Protein AF-A0A954G040-F1 (afdb_monomer_lite)

Secondary structure (DSSP, 8-state):
---------------------------------SSPEEEEEEEPPP-SSSTTS-TT-HHHHHHHHHHHHHTSTTTTTEEEEEE-SSS-SSGGGGTT-SEEEEES-GGGSGGGPPPGGGSSHHHHHHHHHHHHTT-EEEEE-

Sequence (141 aa):
MKLIVPFCTMLFLSLLCVAPLQAVDPPQKKKATSAPRKIVLIAGPKSHGPVGNGIHDYPWSVKLLKVMLDNSNVKDKVRVEYHLEGWPEDPNTLNDADTIMVISDGRDGDKFAEAPHFGNAEHLQQIQRQIDRGCGFLTFH

Structure (mmCIF, N/CA/C/O backbone):
data_AF-A0A954G040-F1
#
_entry.id   AF-A0A954G040-F1
#
loop_
_atom_site.group_PDB
_atom_site.id
_atom_site.type_symbol
_atom_site.label_atom_id
_atom_site.label_alt_id
_atom_site.label_comp_id
_atom_site.label_asym_id
_atom_site.label_entity_id
_atom_site.label_seq_id
_atom_site.pdbx_PDB_ins_code
_atom_site.Cartn_x
_atom_site.Cartn_y
_atom_site.Cartn_z
_atom_site.occupancy
_atom_site.B_iso_or_equiv
_atom_site.auth_seq_id
_atom_site.auth_comp_id
_atom_site.auth_asym_id
_atom_site.auth_atom_id
_atom_site.pdbx_PDB_model_num
ATOM 1 N N . MET A 1 1 ? -11.873 -83.897 -27.188 1.00 44.75 1 MET A N 1
ATOM 2 C CA . MET A 1 1 ? -11.149 -83.442 -25.982 1.00 44.75 1 MET A CA 1
ATOM 3 C C . MET A 1 1 ? -11.621 -82.027 -25.680 1.00 44.75 1 MET A C 1
ATOM 5 O O . MET A 1 1 ? -11.468 -81.163 -26.530 1.00 44.75 1 MET A O 1
ATOM 9 N N . LYS A 1 2 ? -12.341 -81.841 -24.568 1.00 46.38 2 LYS A N 1
ATOM 10 C CA . LYS A 1 2 ? -12.867 -80.549 -24.097 1.00 46.38 2 LYS A CA 1
ATOM 11 C C . LYS A 1 2 ? -11.699 -79.666 -23.648 1.00 46.38 2 LYS A C 1
ATOM 13 O O . LYS A 1 2 ? -10.858 -80.181 -22.924 1.00 46.38 2 LYS A O 1
ATOM 18 N N . LEU A 1 3 ? -11.706 -78.369 -23.958 1.00 48.78 3 LEU A N 1
ATOM 19 C CA . LEU A 1 3 ? -11.217 -77.370 -23.006 1.00 48.78 3 LEU A CA 1
ATOM 20 C C . LEU A 1 3 ? -11.938 -76.033 -23.212 1.00 48.78 3 LEU A C 1
ATOM 22 O O . LEU A 1 3 ? -11.907 -75.424 -24.275 1.00 48.78 3 LEU A O 1
ATOM 26 N N . ILE A 1 4 ? -12.640 -75.662 -22.152 1.00 55.16 4 ILE A N 1
ATOM 27 C CA . ILE A 1 4 ? -13.336 -74.409 -21.898 1.00 55.16 4 ILE A CA 1
ATOM 28 C C . ILE A 1 4 ? -12.270 -73.362 -21.558 1.00 55.16 4 ILE A C 1
ATOM 30 O O . ILE A 1 4 ? -11.395 -73.652 -20.745 1.00 55.16 4 ILE A O 1
ATOM 34 N N . VAL A 1 5 ? -12.364 -72.150 -22.105 1.00 52.34 5 VAL A N 1
ATOM 35 C CA . VAL A 1 5 ? -11.677 -70.978 -21.540 1.00 52.34 5 VAL A CA 1
ATOM 36 C C . VAL A 1 5 ? -12.753 -69.967 -21.147 1.00 52.34 5 VAL A C 1
ATOM 38 O O . VAL A 1 5 ? -13.535 -69.562 -22.010 1.00 52.34 5 VAL A O 1
ATOM 41 N N . PRO A 1 6 ? -12.863 -69.605 -19.857 1.00 56.09 6 PRO A N 1
ATOM 42 C CA . PRO A 1 6 ? -13.904 -68.719 -19.389 1.00 56.09 6 PRO A CA 1
ATOM 43 C C . PRO A 1 6 ? -13.521 -67.256 -19.611 1.00 56.09 6 PRO A C 1
ATOM 45 O O . PRO A 1 6 ? -12.386 -66.822 -19.423 1.00 56.09 6 PRO A O 1
ATOM 48 N N . PHE A 1 7 ? -14.553 -66.524 -19.996 1.00 57.12 7 PHE A N 1
ATOM 49 C CA . PHE A 1 7 ? -14.767 -65.094 -19.855 1.00 57.12 7 PHE A CA 1
ATOM 50 C C . PHE A 1 7 ? -14.107 -64.539 -18.572 1.00 57.12 7 PHE A C 1
ATOM 52 O O . PHE A 1 7 ? -14.596 -64.768 -17.468 1.00 57.12 7 PHE A O 1
ATOM 59 N N . CYS A 1 8 ? -12.985 -63.826 -18.705 1.00 50.88 8 CYS A N 1
ATOM 60 C CA . CYS A 1 8 ? -12.381 -63.072 -17.606 1.00 50.88 8 CYS A CA 1
ATOM 61 C C . CYS A 1 8 ? -12.746 -61.599 -17.791 1.00 50.88 8 CYS A C 1
ATOM 63 O O . CYS A 1 8 ? -12.044 -60.831 -18.447 1.00 50.88 8 CYS A O 1
ATOM 65 N N . THR A 1 9 ? -13.917 -61.234 -17.278 1.00 54.81 9 THR A N 1
ATOM 66 C CA . THR A 1 9 ? -14.392 -59.855 -17.198 1.00 54.81 9 THR A CA 1
ATOM 67 C C . THR A 1 9 ? -13.450 -59.082 -16.273 1.00 54.81 9 THR A C 1
ATOM 69 O O . THR A 1 9 ? -13.527 -59.217 -15.053 1.00 54.81 9 THR A O 1
ATOM 72 N N . MET A 1 10 ? -12.536 -58.285 -16.830 1.00 55.03 10 MET A N 1
ATOM 73 C CA . MET A 1 10 ? -11.779 -57.299 -16.054 1.00 55.03 10 MET A CA 1
ATOM 74 C C . MET A 1 10 ? -12.745 -56.203 -15.590 1.00 55.03 10 MET A C 1
ATOM 76 O O . MET A 1 10 ? -13.032 -55.249 -16.311 1.00 55.03 10 MET A O 1
ATOM 80 N N . LEU A 1 11 ? -13.278 -56.357 -14.380 1.00 54.22 11 LEU A N 1
ATOM 81 C CA . LEU A 1 11 ? -14.012 -55.309 -13.686 1.00 54.22 11 LEU A CA 1
ATOM 82 C C . LEU A 1 11 ? -12.984 -54.312 -13.122 1.00 54.22 11 LEU A C 1
ATOM 84 O O . LEU A 1 11 ? -12.459 -54.497 -12.027 1.00 54.22 11 LEU A O 1
ATOM 88 N N . PHE A 1 12 ? -12.659 -53.269 -13.888 1.00 53.88 12 PHE A N 1
ATOM 89 C CA . PHE A 1 12 ? -11.947 -52.102 -13.366 1.00 53.88 12 PHE A CA 1
ATOM 90 C C . PHE A 1 12 ? -12.887 -51.360 -12.409 1.00 53.88 12 PHE A C 1
ATOM 92 O O . PHE A 1 12 ? -13.705 -50.541 -12.823 1.00 53.88 12 PHE A O 1
ATOM 99 N N . LEU A 1 13 ? -12.800 -51.672 -11.115 1.00 53.66 13 LEU A N 1
ATOM 100 C CA . LEU A 1 13 ? -13.445 -50.884 -10.072 1.00 53.66 13 LEU A CA 1
ATOM 101 C C . LEU A 1 13 ? -12.635 -49.591 -9.908 1.00 53.66 13 LEU A C 1
ATOM 103 O O . LEU A 1 13 ? -11.671 -49.532 -9.148 1.00 53.66 13 LEU A O 1
ATOM 107 N N . SER A 1 14 ? -12.988 -48.562 -10.680 1.00 60.44 14 SER A N 1
ATOM 108 C CA . SER A 1 14 ? -12.473 -47.209 -10.493 1.00 60.44 14 SER A CA 1
ATOM 109 C C . SER A 1 14 ? -12.937 -46.703 -9.128 1.00 60.44 14 SER A C 1
ATOM 111 O O . SER A 1 14 ? -14.076 -46.258 -8.970 1.00 60.44 14 SER A O 1
ATOM 113 N N . LEU A 1 15 ? -12.064 -46.806 -8.129 1.00 58.38 15 LEU A N 1
ATOM 114 C CA . LEU A 1 15 ? -12.257 -46.195 -6.824 1.00 58.38 15 LEU A CA 1
ATOM 115 C C . LEU A 1 15 ? -12.157 -44.673 -7.013 1.00 58.38 15 LEU A C 1
ATOM 117 O O . LEU A 1 15 ? -11.077 -44.088 -6.980 1.00 58.38 15 LEU A O 1
ATOM 121 N N . LEU A 1 16 ? -13.293 -44.037 -7.300 1.00 59.12 16 LEU A N 1
ATOM 122 C CA . LEU A 1 16 ? -13.449 -42.589 -7.237 1.00 59.12 16 LEU A CA 1
ATOM 123 C C . LEU A 1 16 ? -13.214 -42.174 -5.780 1.00 59.12 16 LEU A C 1
ATOM 125 O O . LEU A 1 16 ? -14.118 -42.256 -4.950 1.00 59.12 16 LEU A O 1
ATOM 129 N N . CYS A 1 17 ? -11.987 -41.759 -5.461 1.00 53.75 17 CYS A N 1
ATOM 130 C CA . CYS A 1 17 ? -11.694 -41.011 -4.244 1.00 53.75 17 CYS A CA 1
ATOM 131 C C . CYS A 1 17 ? -12.462 -39.688 -4.309 1.00 53.75 17 CYS A C 1
ATOM 133 O O . CYS A 1 17 ? -11.963 -38.682 -4.809 1.00 53.75 17 CYS A O 1
ATOM 135 N N . VAL A 1 18 ? -13.699 -39.696 -3.821 1.00 63.56 18 VAL A N 1
ATOM 136 C CA . VAL A 1 18 ? -14.435 -38.475 -3.509 1.00 63.56 18 VAL A CA 1
ATOM 137 C C . VAL A 1 18 ? -13.768 -37.895 -2.267 1.00 63.56 18 VAL A C 1
ATOM 139 O O . VAL A 1 18 ? -14.082 -38.276 -1.141 1.00 63.56 18 VAL A O 1
ATOM 142 N N . ALA A 1 19 ? -12.780 -37.024 -2.468 1.00 67.00 19 ALA A N 1
ATOM 143 C CA . ALA A 1 19 ? -12.279 -36.193 -1.386 1.00 67.00 19 ALA A CA 1
ATOM 144 C C . ALA A 1 19 ? -13.456 -35.334 -0.889 1.00 67.00 19 ALA A C 1
ATOM 146 O O . ALA A 1 19 ? -14.107 -34.682 -1.713 1.00 67.00 19 ALA A O 1
ATOM 147 N N . PRO A 1 20 ? -13.785 -35.345 0.415 1.00 60.97 20 PRO A N 1
ATOM 148 C CA . PRO A 1 20 ? -14.825 -34.475 0.929 1.00 60.97 20 PRO A CA 1
ATOM 149 C C . PRO A 1 20 ? -14.398 -33.032 0.675 1.00 60.97 20 PRO A C 1
ATOM 151 O O . PRO A 1 20 ? -13.337 -32.594 1.121 1.00 60.97 20 PRO A O 1
ATOM 154 N N . LEU A 1 21 ? -15.231 -32.311 -0.074 1.00 62.34 21 LEU A N 1
ATOM 155 C CA . LEU A 1 21 ? -15.142 -30.870 -0.225 1.00 62.34 21 LEU A CA 1
ATOM 156 C C . LEU A 1 21 ? -15.271 -30.282 1.185 1.00 62.34 21 LEU A C 1
ATOM 158 O O . LEU A 1 21 ? -16.366 -30.254 1.746 1.00 62.34 21 LEU A O 1
ATOM 162 N N . GLN A 1 22 ? -14.148 -29.906 1.800 1.00 63.22 22 GLN A N 1
ATOM 163 C CA . GLN A 1 22 ? -14.182 -29.210 3.079 1.00 63.22 22 GLN A CA 1
ATOM 164 C C . GLN A 1 22 ? -14.928 -27.901 2.844 1.00 63.22 22 GLN A C 1
ATOM 166 O O . GLN A 1 22 ? -14.506 -27.075 2.035 1.00 63.22 22 GLN A O 1
ATOM 171 N N . ALA A 1 23 ? -16.076 -27.752 3.504 1.00 64.50 23 ALA A N 1
ATOM 172 C CA . ALA A 1 23 ? -16.787 -26.491 3.536 1.00 64.50 23 ALA A CA 1
ATOM 173 C C . ALA A 1 23 ? -15.832 -25.458 4.139 1.00 64.50 23 ALA A C 1
ATOM 175 O O . ALA A 1 23 ? -15.458 -25.557 5.306 1.00 64.50 23 ALA A O 1
ATOM 176 N N . VAL A 1 24 ? -15.379 -24.512 3.318 1.00 68.44 24 VAL A N 1
ATOM 177 C CA . VAL A 1 24 ? -14.672 -23.336 3.813 1.00 68.44 24 VAL A CA 1
ATOM 178 C C . VAL A 1 24 ? -15.717 -22.546 4.585 1.00 68.44 24 VAL A C 1
ATOM 180 O O . VAL A 1 24 ? -16.684 -22.063 3.990 1.00 68.44 24 VAL A O 1
ATOM 183 N N . ASP A 1 25 ? -15.572 -22.490 5.909 1.00 69.25 25 ASP A N 1
ATOM 184 C CA . ASP A 1 25 ? -16.459 -21.690 6.745 1.00 69.25 25 ASP A CA 1
ATOM 185 C C . ASP A 1 25 ? -16.505 -20.257 6.192 1.00 69.25 25 ASP A C 1
ATOM 187 O O . ASP A 1 25 ? -15.459 -19.699 5.836 1.00 69.25 25 ASP A O 1
ATOM 191 N N . PRO A 1 26 ? -17.699 -19.644 6.084 1.00 64.38 26 PRO A N 1
ATOM 192 C CA . PRO A 1 26 ? -17.805 -18.279 5.603 1.00 64.38 26 PRO A CA 1
ATOM 193 C C . PRO A 1 26 ? -16.930 -17.377 6.481 1.00 64.38 26 PRO A C 1
ATOM 195 O O . PRO A 1 26 ? -16.914 -17.561 7.705 1.00 64.38 26 PRO A O 1
ATOM 198 N N . PRO A 1 27 ? -16.213 -16.401 5.892 1.00 60.31 27 PRO A N 1
ATOM 199 C CA . PRO A 1 27 ? -15.296 -15.554 6.638 1.00 60.31 27 PRO A CA 1
ATOM 200 C C . PRO A 1 27 ? -16.041 -14.928 7.816 1.00 60.31 27 PRO A C 1
ATOM 202 O O . PRO A 1 27 ? -16.996 -14.162 7.641 1.00 60.31 27 PRO A O 1
ATOM 205 N N . GLN A 1 28 ? -15.639 -15.294 9.036 1.00 60.19 28 GLN A N 1
ATOM 206 C CA . GLN A 1 28 ? -16.231 -14.734 10.241 1.00 60.19 28 GLN A CA 1
ATOM 207 C C . GLN A 1 28 ? -15.992 -13.225 10.221 1.00 60.19 28 GLN A C 1
ATOM 209 O O . GLN A 1 28 ? -14.856 -12.757 10.308 1.00 60.19 28 GLN A O 1
ATOM 214 N N . LYS A 1 29 ? -17.074 -12.442 10.125 1.00 59.47 29 LYS A N 1
ATOM 215 C CA . LYS A 1 29 ? -17.011 -10.992 10.328 1.00 59.47 29 LYS A CA 1
ATOM 216 C C . LYS A 1 29 ? -16.339 -10.731 11.675 1.00 59.47 29 LYS A C 1
ATOM 218 O O . LYS A 1 29 ? -16.904 -11.077 12.714 1.00 59.47 29 LYS A O 1
ATOM 223 N N . LYS A 1 30 ? -15.153 -10.105 11.659 1.00 62.41 30 LYS A N 1
ATOM 224 C CA . LYS A 1 30 ? -14.496 -9.596 12.873 1.00 62.41 30 LYS A CA 1
ATOM 225 C C . LYS A 1 30 ? -15.541 -8.830 13.693 1.00 62.41 30 LYS A C 1
ATOM 227 O O . LYS A 1 30 ? -16.147 -7.881 13.190 1.00 62.41 30 LYS A O 1
ATOM 232 N N . LYS A 1 31 ? -15.755 -9.235 14.952 1.00 62.16 31 LYS A N 1
ATOM 233 C CA . LYS A 1 31 ? -16.508 -8.423 15.919 1.00 62.16 31 LYS A CA 1
ATOM 234 C C . LYS A 1 31 ? -15.866 -7.039 15.970 1.00 62.16 31 LYS A C 1
ATOM 236 O O . LYS A 1 31 ? -14.641 -6.943 16.010 1.00 62.16 31 LYS A O 1
ATOM 241 N N . ALA A 1 32 ? -16.688 -5.991 15.954 1.00 61.41 32 ALA A N 1
ATOM 242 C CA . ALA A 1 32 ? -16.211 -4.620 16.057 1.00 61.41 32 ALA A CA 1
ATOM 243 C C . ALA A 1 32 ? -15.411 -4.465 17.358 1.00 61.41 32 ALA A C 1
ATOM 245 O O . ALA A 1 32 ? -15.965 -4.520 18.455 1.00 61.41 32 ALA A O 1
ATOM 246 N N . THR A 1 33 ? -14.095 -4.346 17.227 1.00 69.75 33 THR A N 1
ATOM 247 C CA . THR A 1 33 ? -13.197 -4.025 18.332 1.00 69.75 33 THR A CA 1
ATOM 248 C C . THR A 1 33 ? -13.297 -2.534 18.627 1.00 69.75 33 THR A C 1
ATOM 250 O O . THR A 1 33 ? -13.499 -1.740 17.712 1.00 69.75 33 THR A O 1
ATOM 253 N N . SER A 1 34 ? -13.107 -2.135 19.884 1.00 77.31 34 SER A N 1
ATOM 254 C CA . SER A 1 34 ? -12.995 -0.716 20.253 1.00 77.31 34 SER A CA 1
ATOM 255 C C . SER A 1 34 ? -11.721 -0.051 19.715 1.00 77.31 34 SER A C 1
ATOM 257 O O . SER A 1 34 ? -11.641 1.172 19.692 1.00 77.31 34 SER A O 1
ATOM 259 N N . ALA A 1 35 ? -10.728 -0.838 19.286 1.00 90.00 35 ALA A N 1
ATOM 260 C CA . ALA A 1 35 ? -9.490 -0.329 18.710 1.00 90.00 35 ALA A CA 1
ATOM 261 C C . ALA A 1 35 ? -9.713 0.301 17.316 1.00 90.00 35 ALA A C 1
ATOM 263 O O . ALA A 1 35 ? -10.474 -0.264 16.518 1.00 90.00 35 ALA A O 1
ATOM 264 N N . PRO A 1 36 ? -9.023 1.415 16.991 1.00 96.06 36 PRO A N 1
ATOM 265 C CA . PRO A 1 36 ? -9.039 2.005 15.655 1.00 96.06 36 PRO A CA 1
ATOM 266 C C . PRO A 1 36 ? -8.622 1.000 14.576 1.00 96.06 36 PRO A C 1
ATOM 268 O O . PRO A 1 36 ? -7.681 0.226 14.759 1.00 96.06 36 PRO A O 1
ATOM 271 N N . ARG A 1 37 ? -9.303 1.036 13.430 1.00 97.50 37 ARG A N 1
ATOM 272 C CA . ARG A 1 37 ? -9.039 0.152 12.288 1.00 97.50 37 ARG A CA 1
ATOM 273 C C . ARG A 1 37 ? -7.721 0.529 11.621 1.00 97.50 37 ARG A C 1
ATOM 275 O O . ARG A 1 37 ? -7.507 1.701 11.309 1.00 97.50 37 ARG A O 1
ATOM 282 N N . LYS A 1 38 ? -6.849 -0.447 11.370 1.00 98.25 38 LYS A N 1
ATOM 283 C CA . LYS A 1 38 ? -5.552 -0.194 10.725 1.00 98.25 38 LYS A CA 1
ATOM 284 C C . LYS A 1 38 ? -5.704 -0.084 9.206 1.00 98.25 38 LYS A C 1
ATOM 286 O O . LYS A 1 38 ? -6.172 -1.028 8.572 1.00 98.25 38 LYS A O 1
ATOM 291 N N . ILE A 1 39 ? -5.262 1.029 8.628 1.00 98.69 39 ILE A N 1
ATOM 292 C CA . ILE A 1 39 ? -5.177 1.236 7.178 1.00 98.69 39 ILE A CA 1
ATOM 293 C C . ILE A 1 39 ? -3.702 1.319 6.791 1.00 98.69 39 ILE A C 1
ATOM 295 O O . ILE A 1 39 ? -2.981 2.176 7.306 1.00 98.69 39 ILE A O 1
ATOM 299 N N . VAL A 1 40 ? -3.276 0.451 5.875 1.00 98.81 40 VAL A N 1
ATOM 300 C CA . VAL A 1 40 ? -1.929 0.472 5.296 1.00 98.81 40 VAL A CA 1
ATOM 301 C C . VAL A 1 40 ? -2.011 0.990 3.867 1.00 98.81 40 VAL A C 1
ATOM 303 O O . VAL A 1 40 ? -2.669 0.386 3.018 1.00 98.81 40 VAL A O 1
ATOM 306 N N . LEU A 1 41 ? -1.350 2.113 3.605 1.00 98.81 41 LEU A N 1
ATOM 307 C CA . LEU A 1 41 ? -1.212 2.686 2.268 1.00 98.81 41 LEU A CA 1
ATOM 308 C C . LEU A 1 41 ? 0.147 2.283 1.680 1.00 98.81 41 LEU A C 1
ATOM 310 O O . LEU A 1 41 ? 1.175 2.439 2.331 1.00 98.81 41 LEU A O 1
ATOM 314 N N . ILE A 1 42 ? 0.173 1.789 0.449 1.00 98.62 42 ILE A N 1
ATOM 315 C CA . ILE A 1 42 ? 1.391 1.375 -0.253 1.00 98.62 42 ILE A CA 1
ATOM 316 C C . ILE A 1 42 ? 1.500 2.228 -1.515 1.00 98.62 42 ILE A C 1
ATOM 318 O O . ILE A 1 42 ? 0.676 2.088 -2.418 1.00 98.62 42 ILE A O 1
ATOM 322 N N . ALA A 1 43 ? 2.485 3.121 -1.574 1.00 97.75 43 ALA A N 1
ATOM 323 C CA . ALA A 1 43 ? 2.748 3.937 -2.754 1.00 97.75 43 ALA A CA 1
ATOM 324 C C . ALA A 1 43 ? 3.755 3.247 -3.675 1.00 97.75 43 ALA A C 1
ATOM 326 O O . ALA A 1 43 ? 4.832 2.863 -3.227 1.00 97.75 43 ALA A O 1
ATOM 327 N N . GLY A 1 44 ? 3.442 3.156 -4.967 1.00 95.38 44 GLY A N 1
ATOM 328 C CA . GLY A 1 44 ? 4.448 2.954 -6.007 1.00 95.38 44 GLY A CA 1
ATOM 329 C C . GLY A 1 44 ? 5.401 4.156 -6.122 1.00 95.38 44 GLY A C 1
ATOM 330 O O . GLY A 1 44 ? 5.189 5.181 -5.467 1.00 95.38 44 GLY A O 1
ATOM 331 N N . PRO A 1 45 ? 6.454 4.055 -6.945 1.00 92.62 45 PRO A N 1
ATOM 332 C CA . PRO A 1 45 ? 7.358 5.172 -7.196 1.00 92.62 45 PRO A CA 1
ATOM 333 C C . PRO A 1 45 ? 6.672 6.265 -8.021 1.00 92.62 45 PRO A C 1
ATOM 335 O O . PRO A 1 45 ? 5.720 6.002 -8.754 1.00 92.62 45 PRO A O 1
ATOM 338 N N . LYS A 1 46 ? 7.187 7.494 -7.963 1.00 91.44 46 LYS A N 1
ATOM 339 C CA . LYS A 1 46 ? 6.789 8.534 -8.921 1.00 91.44 46 LYS A CA 1
ATOM 340 C C . LYS A 1 46 ? 7.155 8.111 -10.349 1.00 91.44 46 LYS A C 1
ATOM 342 O O . LYS A 1 46 ? 8.301 7.738 -10.587 1.00 91.44 46 LYS A O 1
ATOM 347 N N . SER A 1 47 ? 6.240 8.289 -11.303 1.00 89.31 47 SER A N 1
ATOM 348 C CA . SER A 1 47 ? 6.469 7.847 -12.689 1.00 89.31 47 SER A CA 1
ATOM 349 C C . SER A 1 47 ? 6.475 8.933 -13.763 1.00 89.31 47 SER A C 1
ATOM 351 O O . SER A 1 47 ? 7.137 8.752 -14.781 1.00 89.31 47 SER A O 1
ATOM 353 N N . HIS A 1 48 ? 5.803 10.077 -13.567 1.00 87.31 48 HIS A N 1
ATOM 354 C CA . HIS A 1 48 ? 5.626 11.059 -14.650 1.00 87.31 48 HIS A CA 1
ATOM 355 C C . HIS A 1 48 ? 6.182 12.457 -14.360 1.00 87.31 48 HIS A C 1
ATOM 357 O O . HIS A 1 48 ? 5.753 13.170 -13.448 1.00 87.31 48 HIS A O 1
ATOM 363 N N . GLY A 1 49 ? 7.081 12.900 -15.242 1.00 85.69 49 GLY A N 1
ATOM 364 C CA . GLY A 1 49 ? 7.680 14.233 -15.229 1.00 85.69 49 GLY A CA 1
ATOM 365 C C . GLY A 1 49 ? 8.557 14.512 -13.999 1.00 85.69 49 GLY A C 1
ATOM 366 O O . GLY A 1 49 ? 8.847 13.609 -13.214 1.00 85.69 49 GLY A O 1
ATOM 367 N N . PRO A 1 50 ? 9.034 15.756 -13.831 1.00 88.44 50 PRO A N 1
ATOM 368 C CA . PRO A 1 50 ? 9.945 16.091 -12.743 1.00 88.44 50 PRO A CA 1
ATOM 369 C C . PRO A 1 50 ? 9.257 16.014 -11.375 1.00 88.44 50 PRO A C 1
ATOM 371 O O . PRO A 1 50 ? 8.051 16.241 -11.246 1.00 88.44 50 PRO A O 1
ATOM 374 N N . VAL A 1 51 ? 10.042 15.723 -10.334 1.00 86.81 51 VAL A N 1
ATOM 375 C CA . VAL A 1 51 ? 9.601 15.793 -8.931 1.00 86.81 51 VAL A CA 1
ATOM 376 C C . VAL A 1 51 ? 8.968 17.161 -8.656 1.00 86.81 51 VAL A C 1
ATOM 378 O O . VAL A 1 51 ? 9.515 18.192 -9.044 1.00 86.81 51 VAL A O 1
ATOM 381 N N . GLY A 1 52 ? 7.807 17.165 -7.996 1.00 85.19 52 GLY A N 1
ATOM 382 C CA . GLY A 1 52 ? 7.080 18.389 -7.645 1.00 85.19 52 GLY A CA 1
ATOM 383 C C . GLY A 1 52 ? 6.034 18.863 -8.662 1.00 85.19 52 GLY A C 1
ATOM 384 O O . GLY A 1 52 ? 5.341 19.834 -8.380 1.00 85.19 52 GLY A O 1
ATOM 385 N N . ASN A 1 53 ? 5.856 18.186 -9.805 1.00 90.31 53 ASN A N 1
ATOM 386 C CA . ASN A 1 53 ? 4.784 18.516 -10.761 1.00 90.31 53 ASN A CA 1
ATOM 387 C C . ASN A 1 53 ? 3.398 17.942 -10.386 1.00 90.31 53 ASN A C 1
ATOM 389 O O . ASN A 1 53 ? 2.417 18.259 -11.050 1.00 90.31 53 ASN A O 1
ATOM 393 N N . GLY A 1 54 ? 3.321 17.073 -9.370 1.00 84.75 54 GLY A N 1
ATOM 394 C CA . GLY A 1 54 ? 2.082 16.440 -8.898 1.00 84.75 54 GLY A CA 1
ATOM 395 C C . GLY A 1 54 ? 1.487 15.352 -9.804 1.00 84.75 54 GLY A C 1
ATOM 396 O O . GLY A 1 54 ? 0.458 14.782 -9.455 1.00 84.75 54 GLY A O 1
ATOM 397 N N . ILE A 1 55 ? 2.105 15.033 -10.945 1.00 89.94 55 ILE A N 1
ATOM 398 C CA . ILE A 1 55 ? 1.597 14.021 -11.884 1.00 89.94 55 ILE A CA 1
ATOM 399 C C . ILE A 1 55 ? 2.152 12.651 -11.492 1.00 89.94 55 ILE A C 1
ATOM 401 O O . ILE A 1 55 ? 3.372 12.487 -11.405 1.00 89.94 55 ILE A O 1
ATOM 405 N N . HIS A 1 56 ? 1.250 11.691 -11.257 1.00 91.31 56 HIS A N 1
ATOM 406 C CA . HIS A 1 56 ? 1.563 10.309 -10.859 1.00 91.31 56 HIS A CA 1
ATOM 407 C C . HIS A 1 56 ? 2.616 10.276 -9.735 1.00 91.31 56 HIS A C 1
ATOM 409 O O . HIS A 1 56 ? 3.652 9.617 -9.817 1.00 91.31 56 HIS A O 1
ATOM 415 N N . ASP A 1 57 ? 2.386 11.101 -8.709 1.00 94.50 57 ASP A N 1
ATOM 416 C CA . ASP A 1 57 ? 3.221 11.199 -7.513 1.00 94.50 57 ASP A CA 1
ATOM 417 C C . ASP A 1 57 ? 2.521 10.466 -6.361 1.00 94.50 57 ASP A C 1
ATOM 419 O O . ASP A 1 57 ? 1.805 11.039 -5.528 1.00 94.50 57 ASP A O 1
ATOM 423 N N . TYR A 1 58 ? 2.655 9.143 -6.363 1.00 95.44 58 TYR A N 1
ATOM 424 C CA . TYR A 1 58 ? 2.021 8.276 -5.371 1.00 95.44 58 TYR A CA 1
ATOM 425 C C . TYR A 1 58 ? 2.577 8.460 -3.955 1.00 95.44 58 TYR A C 1
ATOM 427 O O . TYR A 1 58 ? 1.769 8.461 -3.018 1.00 95.44 58 TYR A O 1
ATOM 435 N N . PRO A 1 59 ? 3.891 8.709 -3.753 1.00 95.81 59 PRO A N 1
ATOM 436 C CA . PRO A 1 59 ? 4.416 9.083 -2.444 1.00 95.81 59 PRO A CA 1
ATOM 437 C C . PRO A 1 59 ? 3.740 10.333 -1.877 1.00 95.81 59 PRO A C 1
ATOM 439 O O . PR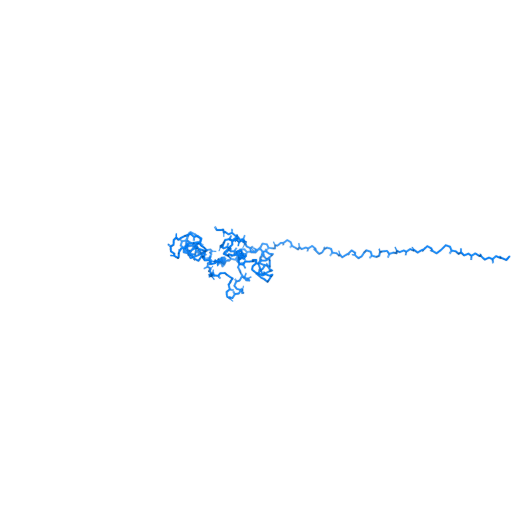O A 1 59 ? 3.438 10.385 -0.682 1.00 95.81 59 PRO A O 1
ATOM 442 N N . TRP A 1 60 ? 3.473 11.341 -2.713 1.00 95.44 60 TRP A N 1
ATOM 443 C CA . TRP A 1 60 ? 2.719 12.518 -2.289 1.00 95.44 60 TRP A CA 1
ATOM 444 C C . TRP A 1 60 ? 1.252 12.182 -1.983 1.00 95.44 60 TRP A C 1
ATOM 446 O O . TRP A 1 60 ? 0.716 12.628 -0.967 1.00 95.44 60 TRP A O 1
ATOM 456 N N . SER A 1 61 ? 0.631 11.322 -2.792 1.00 95.56 61 SER A N 1
ATOM 457 C CA . SER A 1 61 ? -0.766 10.899 -2.627 1.00 95.56 61 SER A CA 1
ATOM 458 C C . SER A 1 61 ? -1.024 10.187 -1.294 1.00 95.56 61 SER A C 1
ATOM 460 O O . SER A 1 61 ? -1.944 10.560 -0.566 1.00 95.56 61 SER A O 1
ATOM 462 N N . VAL A 1 62 ? -0.190 9.212 -0.906 1.00 98.00 62 VAL A N 1
ATOM 463 C CA . VAL A 1 62 ? -0.361 8.513 0.386 1.00 98.00 62 VAL A CA 1
ATOM 464 C C . VAL A 1 62 ? -0.102 9.428 1.583 1.00 98.00 62 VAL A C 1
ATOM 466 O O . VAL A 1 62 ? -0.779 9.309 2.606 1.00 98.00 62 VAL A O 1
ATOM 469 N N . LYS A 1 63 ? 0.825 10.390 1.452 1.00 97.56 63 LYS A N 1
ATOM 470 C CA . LYS A 1 63 ? 1.065 11.413 2.480 1.00 97.56 63 LYS A CA 1
ATOM 471 C C . LYS A 1 63 ? -0.158 12.310 2.649 1.00 97.56 63 LYS A C 1
ATOM 473 O O . LYS A 1 63 ? -0.587 12.526 3.782 1.00 97.56 63 LYS A O 1
ATOM 478 N N . LEU A 1 64 ? -0.750 12.778 1.547 1.00 97.38 64 LEU A N 1
ATOM 479 C CA . LEU A 1 64 ? -1.978 13.570 1.584 1.00 97.38 64 LEU A CA 1
ATOM 480 C C . LEU A 1 64 ? -3.129 12.780 2.220 1.00 97.38 64 LEU A C 1
ATOM 482 O O . LEU A 1 64 ? -3.776 13.287 3.133 1.00 97.38 64 LEU A O 1
ATOM 486 N N . LEU A 1 65 ?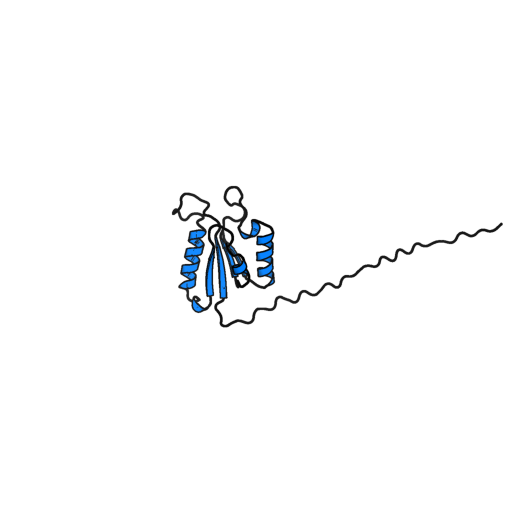 -3.354 11.532 1.798 1.00 98.25 65 LEU A N 1
ATOM 487 C CA . LEU A 1 65 ? -4.415 10.688 2.356 1.00 98.25 65 LEU A CA 1
ATOM 488 C C . LEU A 1 65 ? -4.249 10.466 3.856 1.00 98.25 65 LEU A C 1
ATOM 490 O O . LEU A 1 65 ? -5.230 10.556 4.593 1.00 98.25 65 LEU A O 1
ATOM 494 N N . LYS A 1 66 ? -3.018 10.231 4.327 1.00 98.50 66 LYS A N 1
ATOM 495 C CA . LYS A 1 66 ? -2.751 10.129 5.762 1.00 98.50 66 LYS A CA 1
ATOM 496 C C . LYS A 1 66 ? -3.129 11.417 6.492 1.00 98.50 66 LYS A C 1
ATOM 498 O O . LYS A 1 66 ? -3.871 11.350 7.465 1.00 98.50 66 LYS A O 1
ATOM 503 N N . VAL A 1 67 ? -2.687 12.578 6.002 1.00 98.50 67 VAL A N 1
ATOM 504 C CA . VAL A 1 67 ? -3.038 13.879 6.601 1.00 98.50 67 VAL A CA 1
ATOM 505 C C . VAL A 1 67 ? -4.554 14.077 6.628 1.00 98.50 67 VAL A C 1
ATOM 507 O O . VAL A 1 67 ? -5.098 14.471 7.657 1.00 98.50 67 VAL A O 1
ATOM 510 N N . MET A 1 68 ? -5.250 13.775 5.530 1.00 98.50 68 MET A N 1
ATOM 511 C CA . MET A 1 68 ? -6.704 13.912 5.447 1.00 98.50 68 MET A CA 1
ATOM 512 C C . MET A 1 68 ? -7.423 12.995 6.440 1.00 98.50 68 MET A C 1
ATOM 514 O O . MET A 1 68 ? -8.321 13.454 7.141 1.00 98.50 68 MET A O 1
ATOM 518 N N . LEU A 1 69 ? -7.029 11.722 6.536 1.00 98.31 69 LEU A N 1
ATOM 519 C CA . LEU A 1 69 ? -7.658 10.753 7.436 1.00 98.31 69 LEU A CA 1
ATOM 520 C C . LEU A 1 69 ? -7.389 11.081 8.909 1.00 98.31 69 LEU A C 1
ATOM 522 O O . LEU A 1 69 ? -8.337 11.087 9.698 1.00 98.31 69 LEU A O 1
ATOM 526 N N . ASP A 1 70 ? -6.153 11.450 9.254 1.00 98.25 70 ASP A N 1
ATOM 527 C CA . ASP A 1 70 ? -5.759 11.855 10.610 1.00 98.25 70 ASP A CA 1
ATOM 528 C C . ASP A 1 70 ? -6.495 13.133 11.077 1.00 98.25 70 ASP A C 1
ATOM 530 O O . ASP A 1 70 ? -6.661 13.356 12.276 1.00 98.25 70 ASP A O 1
ATOM 534 N N . ASN A 1 71 ? -6.987 13.958 10.142 1.00 98.44 71 ASN A N 1
ATOM 535 C CA . ASN A 1 71 ? -7.724 15.200 10.422 1.00 98.44 71 ASN A CA 1
ATOM 536 C C . ASN A 1 71 ? -9.220 15.133 10.059 1.00 98.44 71 ASN A C 1
ATOM 538 O O . ASN A 1 71 ? -9.912 16.151 10.071 1.00 98.44 71 ASN A O 1
ATOM 542 N N . SER A 1 72 ? -9.736 13.946 9.744 1.00 98.19 72 SER A N 1
ATOM 543 C CA . SER A 1 72 ? -11.133 13.750 9.349 1.00 98.19 72 SER A CA 1
ATOM 544 C C . SER A 1 72 ? -12.074 13.561 10.547 1.00 98.19 72 SER A C 1
ATOM 546 O O . SER A 1 72 ? -11.660 13.401 11.697 1.00 98.19 72 SER A O 1
ATOM 548 N N . ASN A 1 73 ? -13.376 13.471 10.264 1.00 97.88 73 ASN A N 1
ATOM 549 C CA . ASN A 1 73 ? -14.398 13.057 11.230 1.00 97.88 73 ASN A CA 1
ATOM 550 C C . ASN A 1 73 ? -14.300 11.573 11.655 1.00 97.88 73 ASN A C 1
ATOM 552 O O . ASN A 1 73 ? -15.085 11.135 12.498 1.00 97.88 73 ASN A O 1
ATOM 556 N N . VAL A 1 74 ? -13.376 10.789 11.081 1.00 96.94 74 VAL A N 1
ATOM 557 C CA . VAL A 1 74 ? -13.129 9.384 11.450 1.00 96.94 74 VAL A CA 1
ATOM 558 C C . VAL A 1 74 ? -11.764 9.161 12.098 1.00 96.94 74 VAL A C 1
ATOM 560 O O . VAL A 1 74 ? -11.410 8.009 12.331 1.00 96.94 74 VAL A O 1
ATOM 563 N N . LYS A 1 75 ? -11.020 10.222 12.434 1.00 97.31 75 LYS A N 1
ATOM 564 C CA . LYS A 1 75 ? -9.662 10.138 13.003 1.00 97.31 75 LYS A CA 1
ATOM 565 C C . LYS A 1 75 ? -9.536 9.211 14.221 1.00 97.31 75 LYS A C 1
ATOM 567 O O . LYS A 1 75 ? -8.547 8.508 14.347 1.00 97.31 75 LYS A O 1
ATOM 572 N N . ASP A 1 76 ? -10.567 9.125 15.065 1.00 96.69 76 ASP A N 1
ATOM 573 C CA . ASP A 1 76 ? -10.563 8.257 16.257 1.00 96.69 76 ASP A CA 1
ATOM 574 C C . ASP A 1 76 ? -10.960 6.800 15.945 1.00 96.69 76 ASP A C 1
ATOM 576 O O . ASP A 1 76 ? -10.918 5.925 16.808 1.00 96.69 76 ASP A O 1
ATOM 580 N N . LYS A 1 77 ? -11.379 6.524 14.705 1.00 97.06 77 LYS A N 1
ATOM 581 C CA . LYS A 1 77 ? -11.824 5.205 14.23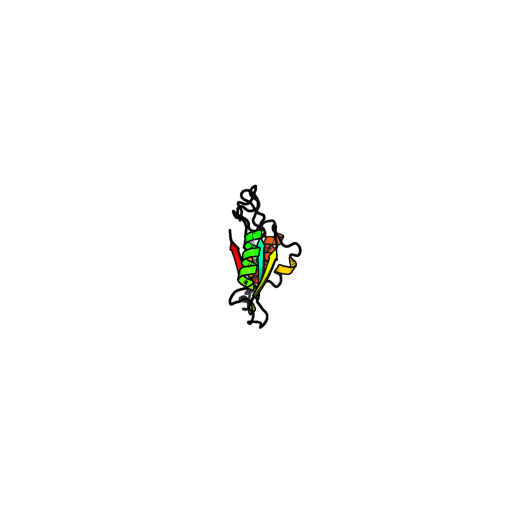3 1.00 97.06 77 LYS A CA 1
ATOM 582 C C . LYS A 1 77 ? -10.781 4.499 13.379 1.00 97.06 77 LYS A C 1
ATOM 584 O O . LYS A 1 77 ? -10.945 3.306 13.124 1.00 97.06 77 LYS A O 1
ATOM 589 N N . VAL A 1 78 ? -9.749 5.203 12.917 1.00 97.75 78 VAL A N 1
ATOM 590 C CA . VAL A 1 78 ? -8.728 4.656 12.020 1.00 97.75 78 VAL A CA 1
ATOM 591 C C . VAL A 1 78 ? -7.325 5.018 12.490 1.00 97.75 78 VAL A C 1
ATOM 593 O O . VAL A 1 78 ? -7.093 6.092 13.027 1.00 97.75 78 VAL A O 1
ATOM 596 N N . ARG A 1 79 ? -6.375 4.116 12.257 1.00 98.12 79 ARG A N 1
ATOM 597 C CA . ARG A 1 79 ? -4.939 4.378 12.360 1.00 98.12 79 ARG A CA 1
ATOM 598 C C . ARG A 1 79 ? -4.334 4.152 10.986 1.00 98.12 79 ARG A C 1
ATOM 600 O O . ARG A 1 79 ? -4.409 3.038 10.472 1.00 98.12 79 ARG A O 1
ATOM 607 N N . VAL A 1 80 ? -3.743 5.194 10.409 1.00 98.56 80 VAL A N 1
ATOM 608 C CA . VAL A 1 80 ? -3.184 5.151 9.053 1.00 98.56 80 VAL A CA 1
ATOM 609 C C . VAL A 1 80 ? -1.665 5.165 9.105 1.00 98.56 80 VAL A C 1
ATOM 611 O O . VAL A 1 80 ? -1.065 6.033 9.744 1.00 98.56 80 VAL A O 1
ATOM 614 N N . GLU A 1 81 ? -1.048 4.246 8.382 1.00 98.44 81 GLU A N 1
ATOM 615 C CA . GLU A 1 81 ? 0.379 4.245 8.071 1.00 98.44 81 GLU A CA 1
ATOM 616 C C . GLU A 1 81 ? 0.572 4.130 6.558 1.00 98.44 81 GLU A C 1
ATOM 618 O O . GLU A 1 81 ? -0.340 3.727 5.831 1.00 98.44 81 GLU A O 1
ATOM 623 N N . TYR A 1 82 ? 1.747 4.524 6.078 1.00 98.62 82 TYR A N 1
ATOM 624 C CA . TYR A 1 82 ? 2.081 4.430 4.666 1.00 98.62 82 TYR A CA 1
ATOM 625 C C . TYR A 1 82 ? 3.490 3.877 4.467 1.00 98.62 82 TYR A C 1
ATOM 627 O O . TYR A 1 82 ? 4.371 4.081 5.301 1.00 98.62 82 TYR A O 1
ATOM 635 N N . HIS A 1 83 ? 3.696 3.248 3.316 1.00 98.50 83 HIS A N 1
ATOM 636 C CA . HIS A 1 83 ? 4.988 2.809 2.804 1.00 98.50 83 HIS A CA 1
ATOM 637 C C . HIS A 1 83 ? 5.222 3.454 1.441 1.00 98.50 83 HIS A C 1
ATOM 639 O O . HIS A 1 83 ? 4.279 3.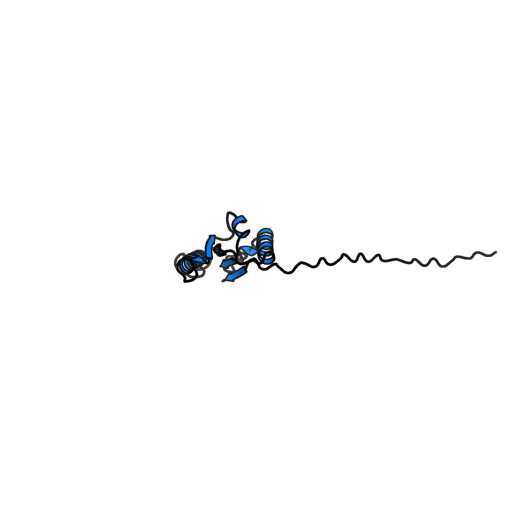646 0.668 1.00 98.50 83 HIS A O 1
ATOM 645 N N . LEU A 1 84 ? 6.465 3.852 1.191 1.00 97.00 84 LEU A N 1
ATOM 646 C CA . LEU A 1 84 ? 6.865 4.594 -0.000 1.00 97.00 84 LEU A CA 1
ATOM 647 C C . LEU A 1 84 ? 7.708 3.712 -0.918 1.00 97.00 84 LEU A C 1
ATOM 649 O O . LEU A 1 84 ? 8.332 2.764 -0.450 1.00 97.00 84 LEU A O 1
ATOM 653 N N . GLU A 1 85 ? 7.766 4.092 -2.195 1.00 89.12 85 GLU A N 1
ATOM 654 C CA . GLU A 1 85 ? 8.658 3.499 -3.201 1.00 89.12 85 GLU A CA 1
ATOM 655 C C . GLU A 1 85 ? 8.473 1.983 -3.410 1.00 89.12 85 GLU A C 1
ATOM 657 O O . GLU A 1 85 ? 9.413 1.261 -3.738 1.00 89.12 85 GLU A O 1
ATOM 662 N N . GLY A 1 86 ? 7.243 1.489 -3.263 1.00 93.38 86 GLY A N 1
ATOM 663 C CA . GLY A 1 86 ? 6.869 0.106 -3.526 1.00 93.38 86 GLY A CA 1
ATOM 664 C C . GLY A 1 86 ? 6.509 -0.671 -2.265 1.00 93.38 86 GLY A C 1
ATOM 665 O O . GLY A 1 86 ? 5.733 -0.210 -1.430 1.00 93.38 86 GLY A O 1
ATOM 666 N N . TRP A 1 87 ? 6.983 -1.912 -2.185 1.00 96.94 87 TRP A N 1
ATOM 667 C CA . TRP A 1 87 ? 6.584 -2.854 -1.140 1.00 96.94 87 TRP A CA 1
ATOM 668 C C . TRP A 1 87 ? 7.105 -2.441 0.252 1.00 96.94 87 TRP A C 1
ATOM 670 O O . TRP A 1 87 ? 8.216 -1.918 0.336 1.00 96.94 87 TRP A O 1
ATOM 680 N N . PRO A 1 88 ? 6.354 -2.679 1.349 1.00 97.81 88 PRO A N 1
ATOM 681 C CA . PRO A 1 88 ? 6.825 -2.381 2.702 1.00 97.81 88 PRO A CA 1
ATOM 682 C C . PRO A 1 88 ? 8.163 -3.054 3.031 1.00 97.81 88 PRO A C 1
ATOM 684 O O . PRO A 1 88 ? 8.330 -4.248 2.786 1.00 97.81 88 PRO A O 1
ATOM 687 N N . GLU A 1 89 ? 9.078 -2.307 3.658 1.00 96.81 89 GLU A N 1
ATOM 688 C CA . GLU A 1 89 ? 10.360 -2.840 4.152 1.00 96.81 89 GLU A CA 1
ATOM 689 C C . GLU A 1 89 ? 10.158 -3.957 5.188 1.00 96.81 89 GLU A C 1
ATOM 691 O O . GLU A 1 89 ? 10.847 -4.973 5.141 1.00 96.81 89 GLU A O 1
ATOM 696 N N . ASP A 1 90 ? 9.171 -3.798 6.078 1.00 97.62 90 ASP A N 1
ATOM 697 C CA . ASP A 1 90 ? 8.662 -4.874 6.931 1.00 97.62 90 ASP A CA 1
ATOM 698 C C . ASP A 1 90 ? 7.260 -5.302 6.465 1.00 97.62 90 ASP A C 1
ATOM 700 O O . ASP A 1 90 ? 6.256 -4.664 6.816 1.00 97.62 90 ASP A O 1
ATOM 704 N N . PRO A 1 91 ? 7.146 -6.408 5.705 1.00 97.25 91 PRO A N 1
ATOM 705 C CA . PRO A 1 91 ? 5.858 -6.900 5.241 1.00 97.25 91 PRO A CA 1
ATOM 706 C C . PRO A 1 91 ? 4.938 -7.351 6.380 1.00 97.25 91 PRO A C 1
ATOM 708 O O . PRO A 1 91 ? 3.726 -7.435 6.172 1.00 97.25 91 PRO A O 1
ATOM 711 N N . ASN A 1 92 ? 5.448 -7.626 7.588 1.00 97.75 92 ASN A N 1
ATOM 712 C CA . ASN A 1 92 ? 4.605 -8.079 8.700 1.00 97.75 92 ASN A CA 1
ATOM 713 C C . ASN A 1 92 ? 3.541 -7.060 9.090 1.00 97.75 92 ASN A C 1
ATOM 715 O O . ASN A 1 92 ? 2.506 -7.433 9.644 1.00 97.75 92 ASN A O 1
ATOM 719 N N . THR A 1 93 ? 3.741 -5.795 8.729 1.00 98.25 93 THR A N 1
ATOM 720 C CA . THR A 1 93 ? 2.747 -4.752 8.926 1.00 98.25 93 THR A CA 1
ATOM 721 C C . THR A 1 93 ? 1.410 -5.023 8.216 1.00 98.25 93 THR A C 1
ATOM 723 O O . THR A 1 93 ? 0.368 -4.500 8.606 1.00 98.25 93 THR A O 1
ATOM 726 N N . LEU A 1 94 ? 1.384 -5.889 7.199 1.00 98.56 94 LEU A N 1
ATOM 727 C CA . LEU A 1 94 ? 0.148 -6.265 6.508 1.00 98.56 94 LEU A CA 1
ATOM 728 C C . LEU A 1 94 ? -0.680 -7.298 7.291 1.00 98.56 94 LEU A C 1
ATOM 730 O O . LEU A 1 94 ? -1.877 -7.434 7.042 1.00 98.56 94 LEU A O 1
ATOM 734 N N . ASN A 1 95 ? -0.079 -8.014 8.249 1.00 97.75 95 ASN A N 1
ATOM 735 C CA . ASN A 1 95 ? -0.709 -9.153 8.927 1.00 97.75 95 ASN A CA 1
ATOM 736 C C . ASN A 1 95 ? -1.925 -8.756 9.778 1.00 97.75 95 ASN A C 1
ATOM 738 O O . ASN A 1 95 ? -2.873 -9.533 9.908 1.00 97.75 95 ASN A O 1
ATOM 742 N N . ASP A 1 96 ? -1.918 -7.547 10.340 1.00 97.00 96 ASP A N 1
ATOM 743 C CA . ASP A 1 96 ? -2.997 -7.001 11.166 1.00 97.00 96 ASP A CA 1
ATOM 744 C C . ASP A 1 96 ? -3.802 -5.893 10.466 1.00 97.00 96 ASP A C 1
ATOM 746 O O . ASP A 1 96 ? -4.730 -5.346 11.063 1.00 97.00 96 ASP A O 1
ATOM 750 N N . ALA A 1 97 ? -3.507 -5.590 9.196 1.00 98.31 97 ALA A N 1
ATOM 751 C CA . ALA A 1 97 ? -4.194 -4.549 8.439 1.00 98.31 97 ALA A CA 1
ATOM 752 C C . ALA A 1 97 ? -5.699 -4.831 8.330 1.00 98.31 97 ALA A C 1
ATOM 754 O O . ALA A 1 97 ? -6.134 -5.924 7.963 1.00 98.31 97 ALA A O 1
ATOM 755 N N . ASP A 1 98 ? -6.534 -3.843 8.616 1.00 98.31 98 ASP A N 1
ATOM 756 C CA . ASP A 1 98 ? -7.967 -3.956 8.360 1.00 98.31 98 ASP A CA 1
ATOM 757 C C . ASP A 1 98 ? -8.319 -3.534 6.933 1.00 98.31 98 ASP A C 1
ATOM 759 O O . ASP A 1 98 ? -9.277 -4.069 6.375 1.00 98.31 98 ASP A O 1
ATOM 763 N N . THR A 1 99 ? -7.507 -2.652 6.343 1.00 98.62 99 THR A N 1
ATOM 764 C CA . THR A 1 99 ? -7.540 -2.286 4.926 1.00 98.62 99 THR A CA 1
ATOM 765 C C . THR A 1 99 ? -6.120 -2.104 4.393 1.00 98.62 99 THR A C 1
ATOM 767 O O . THR A 1 99 ? -5.291 -1.473 5.052 1.00 98.62 99 THR A O 1
ATOM 770 N N . ILE A 1 100 ? -5.861 -2.595 3.183 1.00 98.81 100 ILE A N 1
ATOM 771 C CA . ILE A 1 100 ? -4.652 -2.325 2.401 1.00 98.81 100 ILE A CA 1
ATOM 772 C C . ILE A 1 100 ? -5.062 -1.575 1.132 1.00 98.81 100 ILE A C 1
ATOM 774 O O . ILE A 1 100 ? -5.965 -2.007 0.415 1.00 98.81 100 ILE A O 1
ATOM 778 N N . MET A 1 101 ? -4.397 -0.458 0.850 1.00 98.62 101 MET A N 1
ATOM 779 C CA . MET A 1 101 ? -4.583 0.314 -0.377 1.00 98.62 101 MET A CA 1
ATOM 780 C C . MET A 1 101 ? -3.256 0.418 -1.120 1.00 98.62 101 MET A C 1
ATOM 782 O O . MET A 1 101 ? -2.285 0.923 -0.563 1.00 98.62 101 MET A O 1
ATOM 786 N N . VAL A 1 102 ? -3.223 -0.021 -2.375 1.00 98.31 102 VAL A N 1
ATOM 787 C CA . VAL A 1 102 ? -2.072 0.175 -3.265 1.00 98.31 102 VAL A CA 1
ATOM 788 C C . VAL A 1 102 ? -2.370 1.339 -4.203 1.00 98.31 102 VAL A C 1
ATOM 790 O O . VAL A 1 102 ? -3.380 1.307 -4.903 1.00 98.31 102 VAL A O 1
ATOM 793 N N . ILE A 1 103 ? -1.497 2.346 -4.209 1.00 97.38 103 ILE A N 1
ATOM 794 C CA . ILE A 1 103 ? -1.578 3.527 -5.075 1.00 97.38 103 ILE A CA 1
ATOM 795 C C . ILE A 1 103 ? -0.373 3.521 -6.012 1.00 97.38 103 ILE A C 1
ATOM 797 O O . ILE A 1 103 ? 0.754 3.660 -5.541 1.00 97.38 103 ILE A O 1
ATOM 801 N N . SER A 1 104 ? -0.577 3.277 -7.306 1.00 95.62 104 SER A N 1
ATOM 802 C CA . SER A 1 104 ? 0.522 3.056 -8.261 1.00 95.62 104 SER A CA 1
ATOM 803 C C . SER A 1 104 ? 0.052 3.128 -9.713 1.00 95.62 104 SER A C 1
ATOM 805 O O . SER A 1 104 ? -1.140 2.980 -9.962 1.00 95.62 104 SER A O 1
ATOM 807 N N . ASP A 1 105 ? 0.983 3.147 -10.673 1.00 93.44 105 ASP A N 1
ATOM 808 C CA . ASP A 1 105 ? 0.657 3.069 -12.108 1.00 93.44 105 ASP A CA 1
ATOM 809 C C . ASP A 1 105 ? -0.062 1.772 -12.523 1.00 93.44 105 ASP A C 1
ATOM 811 O O . ASP A 1 105 ? -0.545 1.652 -13.647 1.00 93.44 105 ASP A O 1
ATOM 815 N N . GLY A 1 106 ? -0.167 0.782 -11.636 1.00 91.56 106 GLY A N 1
ATOM 816 C CA . GLY A 1 106 ? -0.685 -0.527 -11.996 1.00 91.56 106 GLY A CA 1
ATOM 817 C C . GLY A 1 106 ? 0.371 -1.306 -12.775 1.00 91.56 106 GLY A C 1
ATOM 818 O O . GLY A 1 106 ? 1.537 -1.313 -12.397 1.00 91.56 106 GLY A O 1
ATOM 819 N N . ARG A 1 107 ? -0.046 -1.982 -13.845 1.00 87.38 107 ARG A N 1
ATOM 820 C CA . ARG A 1 107 ? 0.844 -2.773 -14.710 1.00 87.38 107 ARG A CA 1
ATOM 821 C C . ARG A 1 107 ? 1.628 -1.923 -15.722 1.00 87.38 107 ARG A C 1
ATOM 823 O O . ARG A 1 107 ? 2.589 -2.399 -16.317 1.00 87.38 107 ARG A O 1
ATOM 830 N N . ASP A 1 108 ? 1.231 -0.664 -15.881 1.00 81.81 108 ASP A N 1
ATOM 831 C CA . ASP A 1 108 ? 1.800 0.273 -16.851 1.00 81.81 108 ASP A CA 1
ATOM 832 C C . ASP A 1 108 ? 2.833 1.216 -16.205 1.00 81.81 108 ASP A C 1
ATOM 834 O O . ASP A 1 108 ? 3.019 2.348 -16.652 1.00 81.81 108 ASP A O 1
ATOM 838 N N . GLY A 1 109 ? 3.504 0.768 -15.135 1.00 82.75 109 GLY A N 1
ATOM 839 C CA . GLY A 1 109 ? 4.584 1.524 -14.497 1.00 82.75 109 GLY A CA 1
ATOM 840 C C . GLY A 1 109 ? 5.794 1.734 -15.411 1.00 82.75 109 GLY A C 1
ATOM 841 O O . GLY A 1 109 ? 5.857 1.204 -16.525 1.00 82.75 109 GLY A O 1
ATOM 842 N N . ASP A 1 110 ? 6.795 2.487 -14.935 1.00 82.50 110 ASP A N 1
ATOM 843 C CA . ASP A 1 110 ? 8.026 2.728 -15.706 1.00 82.50 110 ASP A CA 1
ATOM 844 C C . ASP A 1 110 ? 8.619 1.404 -16.212 1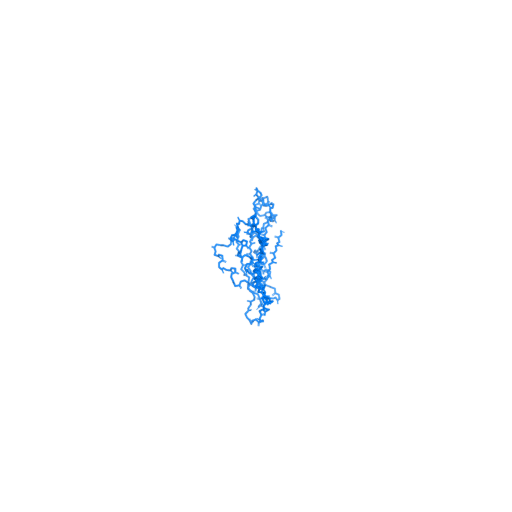.00 82.50 110 ASP A C 1
ATOM 846 O O . ASP A 1 110 ? 8.813 0.455 -15.450 1.00 82.50 110 ASP A O 1
ATOM 850 N N . LYS A 1 111 ? 8.873 1.331 -17.522 1.00 86.81 111 LYS A N 1
ATOM 851 C CA . LYS A 1 111 ? 9.355 0.123 -18.217 1.00 86.81 111 LYS A CA 1
ATOM 852 C C . LYS A 1 111 ? 8.493 -1.128 -17.986 1.00 86.81 111 LYS A C 1
ATOM 854 O O . LYS A 1 111 ? 9.037 -2.232 -17.956 1.00 86.81 111 LYS A O 1
ATOM 859 N N . PHE A 1 112 ? 7.174 -0.971 -17.870 1.00 87.75 112 PHE A N 1
ATOM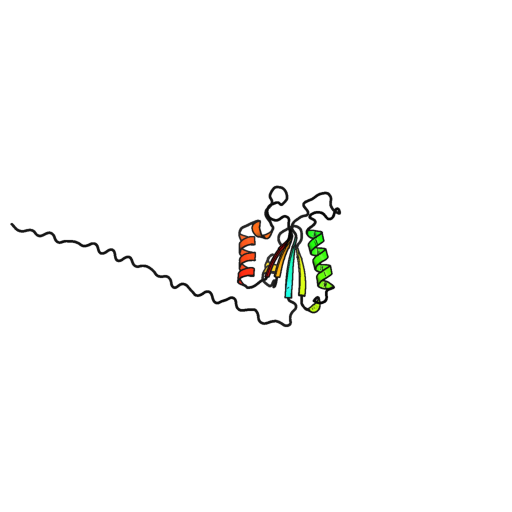 860 C CA . PHE A 1 112 ? 6.230 -2.066 -17.605 1.00 87.75 112 PHE A CA 1
ATOM 861 C C . PHE A 1 112 ? 6.463 -2.741 -16.247 1.00 87.75 112 PHE A C 1
ATOM 863 O O . PHE A 1 112 ? 6.238 -3.943 -16.089 1.00 87.75 112 PHE A O 1
ATOM 870 N N . ALA A 1 113 ? 6.961 -1.978 -15.270 1.00 88.56 113 ALA A N 1
ATOM 871 C CA . ALA A 1 113 ? 7.029 -2.447 -13.898 1.00 88.56 113 ALA A CA 1
ATOM 872 C C . ALA A 1 113 ? 5.621 -2.797 -13.396 1.00 88.56 113 ALA A C 1
ATOM 874 O O . ALA A 1 113 ? 4.673 -2.027 -13.557 1.00 88.56 113 ALA A O 1
ATOM 875 N N . GLU A 1 114 ? 5.504 -3.969 -12.778 1.00 93.31 114 GLU A N 1
ATOM 876 C CA . GLU A 1 114 ? 4.260 -4.427 -12.167 1.00 93.31 114 GLU A CA 1
ATOM 877 C C . GLU A 1 114 ? 3.915 -3.606 -10.916 1.00 93.31 114 GLU A C 1
ATOM 879 O O . GLU A 1 114 ? 4.790 -3.078 -10.220 1.00 93.31 114 GLU A O 1
ATOM 884 N N . ALA A 1 115 ? 2.624 -3.564 -10.577 1.00 94.88 115 ALA A N 1
ATOM 885 C CA . ALA A 1 115 ? 2.156 -2.944 -9.343 1.00 94.88 115 ALA A CA 1
ATOM 886 C C . ALA A 1 115 ? 2.803 -3.618 -8.113 1.00 94.88 115 ALA A C 1
ATOM 888 O O . ALA A 1 115 ? 3.048 -4.827 -8.143 1.00 94.88 115 ALA A O 1
ATOM 889 N N . PRO A 1 116 ? 2.991 -2.911 -6.979 1.00 95.88 116 PRO A N 1
ATOM 890 C CA . PRO A 1 116 ? 3.700 -3.455 -5.814 1.00 95.88 116 PRO A CA 1
ATOM 891 C C . PRO A 1 116 ? 3.229 -4.844 -5.347 1.00 95.88 116 PRO A C 1
ATOM 893 O O . PRO A 1 116 ? 4.048 -5.694 -5.003 1.00 95.88 116 PRO A O 1
ATOM 896 N N . HIS A 1 117 ? 1.918 -5.104 -5.388 1.00 96.50 117 HIS A N 1
ATOM 897 C CA . HIS A 1 117 ? 1.308 -6.377 -4.988 1.00 96.50 117 HIS A CA 1
ATOM 898 C C . HIS A 1 117 ? 1.452 -7.516 -6.010 1.00 96.50 117 HIS A C 1
ATOM 900 O O . HIS A 1 117 ? 1.227 -8.670 -5.655 1.00 96.50 117 HIS A O 1
ATOM 906 N N . PHE A 1 118 ? 1.846 -7.212 -7.247 1.00 95.81 118 PHE A N 1
ATOM 907 C CA . PHE A 1 118 ? 2.149 -8.185 -8.300 1.00 95.81 118 PHE A CA 1
ATOM 908 C C . PHE A 1 118 ? 3.649 -8.322 -8.586 1.00 95.81 118 PHE A C 1
ATOM 910 O O . PHE A 1 118 ? 4.028 -9.142 -9.417 1.00 95.81 118 PHE A O 1
ATOM 917 N N . GLY A 1 119 ? 4.513 -7.577 -7.884 1.00 93.31 119 GLY A N 1
ATOM 918 C CA . GLY A 1 119 ? 5.960 -7.585 -8.132 1.00 93.31 119 GLY A CA 1
ATOM 919 C C . GLY A 1 119 ? 6.615 -8.968 -8.018 1.00 93.31 119 GLY A C 1
ATOM 920 O O . GLY A 1 119 ? 7.620 -9.227 -8.674 1.00 93.31 119 GLY A O 1
ATOM 921 N N . ASN A 1 120 ? 6.044 -9.873 -7.217 1.00 95.19 120 ASN A N 1
ATOM 922 C CA . ASN A 1 120 ? 6.405 -11.289 -7.181 1.00 95.19 120 ASN A CA 1
ATOM 923 C C . ASN A 1 120 ? 5.260 -12.144 -6.593 1.00 95.19 120 ASN A C 1
ATOM 925 O O . ASN A 1 120 ? 4.247 -11.631 -6.109 1.00 95.19 120 ASN A O 1
ATOM 929 N N . ALA A 1 121 ? 5.434 -13.469 -6.620 1.00 97.38 121 ALA A N 1
ATOM 930 C CA . ALA A 1 121 ? 4.445 -14.419 -6.110 1.00 97.38 121 ALA A CA 1
ATOM 931 C C . ALA A 1 121 ? 4.209 -14.309 -4.590 1.00 97.38 121 ALA A C 1
ATOM 933 O O . ALA A 1 121 ? 3.094 -14.555 -4.133 1.00 97.38 121 ALA A O 1
ATOM 934 N N . GLU A 1 122 ? 5.222 -13.930 -3.807 1.00 97.56 122 GLU A N 1
ATOM 935 C CA . GLU A 1 122 ? 5.108 -13.798 -2.349 1.00 97.56 122 GLU A CA 1
ATOM 936 C C . GLU A 1 122 ? 4.227 -12.606 -1.964 1.00 97.56 122 GLU A C 1
ATOM 938 O O . GLU A 1 122 ? 3.358 -12.740 -1.100 1.00 97.56 122 GLU A O 1
ATOM 943 N N . HIS A 1 123 ? 4.382 -11.471 -2.651 1.00 97.56 123 HIS A N 1
ATOM 944 C CA . HIS A 1 123 ? 3.547 -10.283 -2.460 1.00 97.56 123 HIS A CA 1
ATOM 945 C C . HIS A 1 123 ? 2.081 -10.598 -2.763 1.00 97.56 123 HIS A C 1
ATOM 947 O O . HIS A 1 123 ? 1.197 -10.305 -1.952 1.00 97.56 123 HIS A O 1
ATOM 953 N N . LEU A 1 124 ? 1.832 -11.275 -3.889 1.00 97.81 124 LEU A N 1
ATOM 954 C CA . LEU A 1 124 ? 0.493 -11.697 -4.288 1.00 97.81 124 LEU A CA 1
ATOM 955 C C . LEU A 1 124 ? -0.137 -12.615 -3.234 1.00 97.81 124 LEU A C 1
ATOM 957 O O . LEU A 1 124 ? -1.254 -12.370 -2.778 1.00 97.81 124 LEU A O 1
ATOM 961 N N . GLN A 1 125 ? 0.593 -13.645 -2.798 1.00 98.12 125 GLN A N 1
ATOM 962 C CA . GLN A 1 125 ? 0.126 -14.558 -1.754 1.00 98.12 125 GLN A CA 1
ATOM 963 C C . GLN A 1 125 ? -0.104 -13.842 -0.422 1.00 98.12 125 GLN A C 1
ATOM 965 O O . GLN A 1 125 ? -1.022 -14.184 0.322 1.00 98.12 125 GLN A O 1
ATOM 970 N N . GLN A 1 126 ? 0.712 -12.845 -0.086 1.00 98.06 126 GLN A N 1
ATOM 971 C CA . GLN A 1 126 ? 0.535 -12.073 1.132 1.00 98.06 126 GLN A CA 1
ATOM 972 C C . GLN A 1 126 ? -0.753 -11.248 1.107 1.00 98.06 126 GLN A C 1
ATOM 974 O O . GLN A 1 126 ? -1.492 -11.293 2.090 1.00 98.06 126 GLN A O 1
ATOM 979 N N . ILE A 1 127 ? -1.057 -10.562 0.002 1.00 98.31 127 ILE A N 1
ATOM 980 C CA . ILE A 1 127 ? -2.322 -9.829 -0.157 1.00 98.31 127 ILE A CA 1
ATOM 981 C C . ILE A 1 127 ? -3.507 -10.789 -0.138 1.00 98.31 127 ILE A C 1
ATOM 983 O O . ILE A 1 127 ? -4.458 -10.542 0.603 1.00 98.31 127 ILE A O 1
ATOM 987 N N . GLN A 1 128 ? -3.423 -11.911 -0.863 1.00 98.38 128 GLN A N 1
ATOM 988 C CA . GLN A 1 128 ? -4.481 -12.922 -0.878 1.00 98.38 128 GLN A CA 1
ATOM 989 C C . GLN A 1 128 ? -4.797 -13.417 0.538 1.00 98.38 128 GLN A C 1
ATOM 991 O O . GLN A 1 128 ? -5.952 -13.385 0.950 1.00 98.38 128 GLN A O 1
ATOM 996 N N . ARG A 1 129 ? -3.770 -13.744 1.338 1.00 98.31 129 ARG A N 1
ATOM 997 C CA . ARG A 1 129 ? -3.948 -14.136 2.748 1.00 98.31 129 ARG A CA 1
ATOM 998 C C . ARG A 1 129 ? -4.684 -13.077 3.571 1.00 98.31 129 ARG A C 1
ATOM 1000 O O . ARG A 1 129 ? -5.476 -13.431 4.442 1.00 98.31 129 ARG A O 1
ATOM 1007 N N . GLN A 1 130 ? -4.437 -11.787 3.329 1.00 98.38 130 GLN A N 1
ATOM 1008 C CA . GLN A 1 130 ? -5.151 -10.729 4.049 1.00 98.38 130 GLN A CA 1
ATOM 1009 C C . GLN A 1 130 ? -6.598 -10.589 3.571 1.00 98.38 130 GLN A C 1
ATOM 1011 O O . GLN A 1 130 ? -7.489 -10.442 4.410 1.00 98.38 130 GLN A O 1
ATOM 1016 N N . ILE A 1 131 ? -6.850 -10.677 2.262 1.00 98.38 131 ILE A N 1
ATOM 1017 C CA . ILE A 1 131 ? -8.207 -10.672 1.694 1.00 98.38 131 ILE A CA 1
ATOM 1018 C C . ILE A 1 131 ? -9.022 -11.840 2.260 1.00 98.38 131 ILE A C 1
ATOM 1020 O O . ILE A 1 131 ? -10.127 -11.620 2.751 1.00 98.38 131 ILE A O 1
ATOM 1024 N N . ASP A 1 132 ? -8.454 -13.048 2.291 1.00 97.69 132 ASP A N 1
ATOM 1025 C CA . ASP A 1 132 ? -9.105 -14.248 2.837 1.00 97.69 132 ASP A CA 1
ATOM 1026 C C . ASP A 1 132 ? -9.432 -14.092 4.332 1.00 97.69 132 ASP A C 1
ATOM 1028 O O . ASP A 1 132 ? -10.471 -14.549 4.810 1.00 97.69 132 ASP A O 1
ATOM 1032 N N . ARG A 1 133 ? -8.590 -13.361 5.076 1.00 96.62 133 ARG A N 1
ATOM 1033 C CA . ARG A 1 133 ? -8.836 -12.975 6.478 1.00 96.62 133 ARG A CA 1
ATOM 1034 C C . ARG A 1 133 ? -9.942 -11.913 6.633 1.00 96.62 133 ARG A C 1
ATOM 1036 O O . ARG A 1 133 ? -10.312 -11.566 7.757 1.00 96.62 133 ARG A O 1
ATOM 1043 N N . GLY A 1 134 ? -10.453 -11.349 5.541 1.00 96.69 134 GLY A N 1
ATOM 1044 C CA . GLY A 1 134 ? -11.449 -10.276 5.537 1.00 96.69 134 GLY A CA 1
ATOM 1045 C C . GLY A 1 134 ? -10.860 -8.865 5.645 1.00 96.69 134 GLY A C 1
ATOM 1046 O O . GLY A 1 134 ? -11.551 -7.951 6.099 1.00 96.69 134 GLY A O 1
ATOM 1047 N N . CYS A 1 135 ? -9.587 -8.677 5.284 1.00 98.12 135 CYS A N 1
ATOM 1048 C CA . CYS A 1 135 ? -9.004 -7.351 5.066 1.00 98.12 135 CYS A CA 1
ATOM 1049 C C . CYS A 1 135 ? -9.644 -6.699 3.832 1.00 98.12 135 CYS A C 1
ATOM 1051 O O . CYS A 1 135 ? -9.807 -7.347 2.798 1.00 98.12 135 CYS A O 1
ATOM 1053 N N . GLY A 1 136 ? -9.986 -5.414 3.922 1.00 98.44 136 GLY A N 1
ATOM 1054 C CA . GLY A 1 136 ? -10.350 -4.639 2.740 1.00 98.44 136 GLY A CA 1
ATOM 1055 C C . GLY A 1 136 ? -9.139 -4.465 1.825 1.00 98.44 136 GLY A C 1
ATOM 1056 O O . GLY A 1 136 ? -8.046 -4.169 2.300 1.00 98.44 136 GLY A O 1
ATOM 1057 N N . PHE A 1 137 ? -9.326 -4.607 0.517 1.00 98.50 137 PHE A N 1
ATOM 1058 C CA . PHE A 1 137 ? -8.274 -4.362 -0.465 1.00 98.50 137 PHE A CA 1
ATOM 1059 C C . PHE A 1 137 ? -8.760 -3.372 -1.521 1.00 98.50 137 PHE A C 1
ATOM 1061 O O . PHE A 1 137 ? -9.864 -3.515 -2.047 1.00 98.50 137 PHE A O 1
ATOM 1068 N N . LEU A 1 138 ? -7.947 -2.353 -1.797 1.00 98.06 138 LEU A N 1
ATOM 1069 C CA . LEU A 1 138 ? -8.234 -1.302 -2.768 1.00 98.06 138 LEU A CA 1
ATOM 1070 C C . LEU A 1 138 ? -6.999 -1.035 -3.630 1.00 98.06 138 LEU A C 1
ATOM 1072 O O . LEU A 1 138 ? -5.882 -0.938 -3.125 1.00 98.06 138 LEU A O 1
ATOM 1076 N N . THR A 1 139 ? -7.221 -0.836 -4.922 1.00 96.75 139 THR A N 1
ATOM 1077 C CA . THR A 1 139 ? -6.214 -0.329 -5.855 1.00 96.75 139 THR A CA 1
ATOM 1078 C C . THR A 1 139 ? -6.633 1.048 -6.347 1.00 96.75 139 THR A C 1
ATOM 1080 O O . THR A 1 139 ? -7.805 1.259 -6.663 1.00 96.75 139 THR A O 1
ATOM 1083 N N . PHE A 1 140 ? -5.685 1.971 -6.428 1.00 95.50 140 PHE A N 1
ATOM 1084 C CA . PHE A 1 140 ? -5.890 3.325 -6.926 1.00 95.50 140 PHE A CA 1
ATOM 1085 C C . PHE A 1 140 ? -4.757 3.659 -7.896 1.00 95.50 140 PHE A C 1
ATOM 1087 O O . PHE A 1 140 ? -3.597 3.381 -7.592 1.00 95.50 140 PHE A O 1
ATOM 1094 N N . HIS A 1 141 ? -5.106 4.198 -9.061 1.00 91.75 141 HIS A N 1
ATOM 1095 C CA . HIS A 1 141 ? -4.131 4.723 -10.008 1.00 91.75 141 HIS A CA 1
ATOM 1096 C C . HIS A 1 141 ? -3.869 6.182 -9.673 1.00 91.75 141 HIS A C 1
ATOM 1098 O O . HIS A 1 141 ? -4.820 6.989 -9.750 1.00 91.75 141 HIS A O 1
#

pLDDT: mean 86.6, std 16.26, range [44.75, 98.81]

Foldseek 3Di:
DDDDDDDDPPPPPPPPPPDPPPPPPDQPDPDDDQQAAEEEEEEAPQADDDPPPPPQHRVVVLVVVQVDCCPDPCVSRHDYDYDPHADDPDNCSLVRHLEYEFEGPAQPGDVRQHGRCVNDPVSVVSVVVSVSNNRHYYYHD

Radius of gyration: 26.09 Å; chains: 1; bounding box: 28×102×46 Å